Protein AF-A0A2E8YQX1-F1 (afdb_monomer_lite)

Secondary structure (DSSP, 8-state):
-HHHHHHHHHHHHHTTTS-SS--S--GGG--TTS-----HHHHHHHHHHHHHTT-SSHHHIIIIIHHHHHHTTT--HHHHHHHHHHHTS-HHHHHHHHTTSSPPPGGG-SHHHHHHHHHHHHHH--

Structure (mmCIF, N/CA/C/O backbone):
data_AF-A0A2E8YQX1-F1
#
_entry.id   AF-A0A2E8YQX1-F1
#
loop_
_atom_site.group_PDB
_atom_site.id
_atom_site.type_symbol
_atom_site.label_atom_id
_atom_site.label_alt_id
_atom_site.label_comp_id
_atom_site.label_asym_id
_atom_site.label_entity_id
_atom_site.label_seq_id
_atom_site.pdbx_PDB_ins_code
_atom_site.Cartn_x
_atom_site.Cartn_y
_atom_site.Cartn_z
_atom_site.occupancy
_atom_site.B_iso_or_equiv
_atom_site.auth_seq_id
_atom_site.auth_comp_id
_atom_site.auth_asym_id
_atom_site.auth_atom_id
_atom_site.pdbx_PDB_model_num
ATOM 1 N N . MET A 1 1 ? 31.678 8.954 -5.353 1.00 40.44 1 MET A N 1
ATOM 2 C CA . MET A 1 1 ? 31.329 10.383 -5.205 1.00 40.44 1 MET A CA 1
ATOM 3 C C . MET A 1 1 ? 31.423 11.159 -6.518 1.00 40.44 1 MET A C 1
ATOM 5 O O . MET A 1 1 ? 30.386 11.609 -6.977 1.00 40.44 1 MET A O 1
ATOM 9 N N . GLU A 1 2 ? 32.577 11.270 -7.192 1.00 34.00 2 GLU A N 1
ATOM 10 C CA . GLU A 1 2 ? 32.685 12.072 -8.441 1.00 34.00 2 GLU A CA 1
ATOM 11 C C . GLU A 1 2 ? 31.825 11.577 -9.619 1.00 34.00 2 GLU A C 1
ATOM 13 O O . GLU A 1 2 ? 31.335 12.381 -10.411 1.00 34.00 2 GLU A O 1
ATOM 18 N N . LYS A 1 3 ? 31.585 10.263 -9.722 1.00 34.12 3 LYS A N 1
ATOM 19 C CA . LYS A 1 3 ? 30.749 9.695 -10.793 1.00 34.12 3 LYS A CA 1
ATOM 20 C C . LYS A 1 3 ? 29.262 10.045 -10.648 1.00 34.12 3 LYS A C 1
ATOM 22 O O . LYS A 1 3 ? 28.590 10.198 -11.657 1.00 34.12 3 LYS A O 1
ATOM 27 N N . GLU A 1 4 ? 28.763 10.242 -9.429 1.00 36.09 4 GLU A N 1
ATOM 28 C CA . GLU A 1 4 ? 27.348 10.574 -9.188 1.00 36.09 4 GLU A CA 1
ATOM 29 C C . GLU A 1 4 ? 27.031 12.040 -9.504 1.00 36.09 4 GLU A C 1
ATOM 31 O O . GLU A 1 4 ? 25.963 12.362 -10.022 1.00 36.09 4 GLU A O 1
ATOM 36 N N . PHE A 1 5 ? 27.998 12.933 -9.280 1.00 34.09 5 PHE A N 1
ATOM 37 C CA . PHE A 1 5 ? 27.843 14.363 -9.551 1.00 34.09 5 PHE A CA 1
ATOM 38 C C . PHE A 1 5 ? 27.832 14.679 -11.057 1.00 34.09 5 PHE A C 1
ATOM 40 O O . PHE A 1 5 ? 27.046 15.502 -11.521 1.00 34.09 5 PHE A O 1
ATOM 47 N N . GLN A 1 6 ? 28.653 13.970 -11.839 1.00 35.12 6 GLN A N 1
ATOM 48 C CA . GLN A 1 6 ? 28.679 14.057 -13.309 1.00 35.12 6 GLN A CA 1
ATOM 49 C C . GLN A 1 6 ? 27.369 13.566 -13.943 1.00 35.12 6 GLN A C 1
ATOM 51 O O . GLN A 1 6 ? 26.876 14.144 -14.912 1.00 35.12 6 GLN A O 1
ATOM 56 N N . VAL A 1 7 ? 26.780 12.518 -13.363 1.00 42.19 7 VAL A N 1
ATOM 57 C CA . VAL A 1 7 ? 25.487 11.959 -13.768 1.00 42.19 7 VAL A CA 1
ATOM 58 C C . VAL A 1 7 ? 24.380 12.995 -13.534 1.00 42.19 7 VAL A C 1
ATOM 60 O O . VAL A 1 7 ? 23.680 13.353 -14.478 1.00 42.19 7 VAL A O 1
ATOM 63 N N . ALA A 1 8 ? 24.296 13.586 -12.338 1.00 39.31 8 ALA A N 1
ATOM 64 C CA . ALA A 1 8 ? 23.307 14.620 -12.013 1.00 39.31 8 ALA A CA 1
ATOM 65 C C . ALA A 1 8 ? 23.402 15.878 -12.906 1.00 39.31 8 ALA A C 1
ATOM 67 O O . ALA A 1 8 ? 22.379 16.440 -13.309 1.00 39.31 8 ALA A O 1
ATOM 68 N N . PHE A 1 9 ? 24.617 16.308 -13.265 1.00 41.34 9 PHE A N 1
ATOM 69 C CA . PHE A 1 9 ? 24.825 17.527 -14.055 1.00 41.34 9 PHE A CA 1
ATOM 70 C C . PHE A 1 9 ? 24.464 17.358 -15.538 1.00 41.34 9 PHE A C 1
ATOM 72 O O . PHE A 1 9 ? 23.929 18.281 -16.154 1.00 41.34 9 PHE A O 1
ATOM 79 N N . LYS A 1 10 ? 24.693 16.166 -16.108 1.00 45.28 10 LYS A N 1
ATOM 80 C CA . LYS A 1 10 ? 24.375 15.859 -17.512 1.00 45.28 10 LYS A CA 1
ATOM 81 C C . LYS A 1 10 ? 22.866 15.780 -17.770 1.00 45.28 10 LYS A C 1
ATOM 83 O O . LYS A 1 10 ? 22.413 16.094 -18.868 1.00 45.28 10 LYS A O 1
ATOM 88 N N . TYR A 1 11 ? 22.081 15.404 -16.762 1.00 47.78 11 TYR A N 1
ATOM 89 C CA . TYR A 1 11 ? 20.626 15.365 -16.885 1.00 47.78 11 TYR A CA 1
ATOM 90 C C . TYR A 1 11 ? 19.986 16.760 -16.813 1.00 47.78 11 TYR A C 1
ATOM 92 O O . TYR A 1 11 ? 19.013 17.014 -17.519 1.00 47.78 11 TYR A O 1
ATOM 100 N N . SER A 1 12 ? 20.563 17.698 -16.049 1.00 42.19 12 SER A N 1
ATOM 101 C CA . SER A 1 12 ? 20.023 19.062 -15.876 1.00 42.19 12 SER A CA 1
ATOM 102 C C . SER A 1 12 ? 19.884 19.841 -17.196 1.00 42.19 12 SER A C 1
ATOM 104 O O . SER A 1 12 ? 18.925 20.591 -17.383 1.00 42.19 12 SER A O 1
ATOM 106 N N . THR A 1 13 ? 20.790 19.614 -18.150 1.00 41.41 13 THR A N 1
ATOM 107 C CA . THR A 1 13 ? 20.770 20.270 -19.465 1.00 41.41 13 THR A CA 1
ATOM 108 C C . T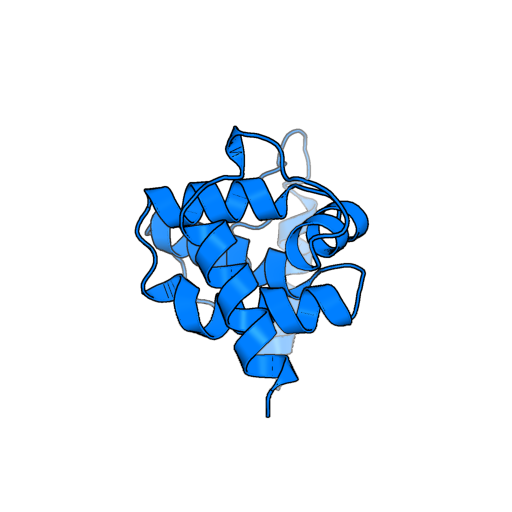HR A 1 13 ? 19.819 19.591 -20.451 1.00 41.41 13 THR A C 1
ATOM 110 O O . THR A 1 13 ? 19.194 20.277 -21.258 1.00 41.41 13 THR A O 1
ATOM 113 N N . PHE A 1 14 ? 19.627 18.273 -20.349 1.00 43.38 14 PHE A N 1
ATOM 114 C CA . PHE A 1 14 ? 18.649 17.529 -21.151 1.00 43.38 14 PHE A CA 1
ATOM 115 C C . PHE A 1 14 ? 17.199 17.834 -20.725 1.00 43.38 14 PHE A C 1
ATOM 117 O O . PHE A 1 14 ? 16.304 17.942 -21.564 1.00 43.38 14 PHE A O 1
ATOM 124 N N . PHE A 1 15 ? 16.972 18.078 -19.430 1.00 44.38 15 PHE A N 1
ATOM 125 C CA . PHE A 1 15 ? 15.647 18.347 -18.861 1.00 44.38 15 PHE A CA 1
ATOM 126 C C . PHE A 1 15 ? 14.991 19.656 -19.317 1.00 44.38 15 PHE A C 1
ATOM 128 O O . PHE A 1 15 ? 13.770 19.781 -19.242 1.00 44.38 15 PHE A O 1
ATOM 135 N N . ARG A 1 16 ? 15.760 20.625 -19.826 1.00 41.22 16 ARG A N 1
ATOM 136 C CA . ARG A 1 16 ? 15.216 21.935 -20.224 1.0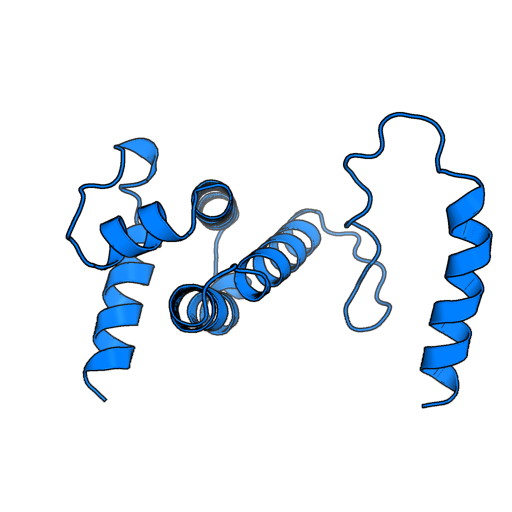0 41.22 16 ARG A CA 1
ATOM 137 C C . ARG A 1 16 ? 14.494 21.921 -21.578 1.00 41.22 16 ARG A C 1
ATOM 139 O O . ARG A 1 16 ? 13.740 22.842 -21.858 1.00 41.22 16 ARG A O 1
ATOM 146 N N . SER A 1 17 ? 14.711 20.884 -22.390 1.00 39.62 17 SER A N 1
ATOM 147 C CA . SER A 1 17 ? 14.191 20.773 -23.763 1.00 39.62 17 SER A CA 1
ATOM 148 C C . SER A 1 17 ? 12.854 20.020 -23.859 1.00 39.62 17 SER A C 1
ATOM 150 O O . SER A 1 17 ? 12.049 20.287 -24.742 1.00 39.62 17 SER A O 1
ATOM 152 N N . VAL A 1 18 ? 12.572 19.104 -22.924 1.00 45.50 18 VAL A N 1
ATOM 153 C CA . VAL A 1 18 ? 11.398 18.199 -22.987 1.00 45.50 18 VAL A CA 1
ATOM 154 C C . VAL A 1 18 ? 10.203 18.717 -22.168 1.00 45.50 18 VAL A C 1
ATOM 156 O O . VAL A 1 18 ? 9.204 18.027 -21.986 1.00 45.50 18 VAL A O 1
ATOM 159 N N . ALA A 1 19 ? 10.292 19.949 -21.665 1.00 41.44 19 ALA A N 1
ATOM 160 C CA . ALA A 1 19 ? 9.289 20.586 -20.815 1.00 41.44 19 ALA A CA 1
ATOM 161 C C . ALA A 1 19 ? 8.103 21.187 -21.597 1.00 41.44 19 ALA A C 1
ATOM 163 O O . ALA A 1 19 ? 7.438 22.093 -21.098 1.00 41.44 19 ALA A O 1
ATOM 164 N N . ASP A 1 20 ? 7.812 20.689 -22.801 1.00 40.25 20 ASP A N 1
ATOM 165 C CA . ASP A 1 20 ? 6.619 21.078 -23.550 1.00 40.25 20 ASP A CA 1
ATOM 166 C C . ASP A 1 20 ? 5.530 20.000 -23.424 1.00 40.25 20 ASP A C 1
ATOM 168 O O . ASP A 1 20 ? 5.513 18.986 -24.114 1.00 40.25 20 ASP A O 1
ATOM 172 N N . LYS A 1 21 ? 4.619 20.283 -22.484 1.00 41.22 21 LYS A N 1
ATOM 173 C CA . LYS A 1 21 ? 3.193 19.915 -22.438 1.00 41.22 21 LYS A CA 1
ATOM 174 C C . LYS A 1 21 ? 2.869 18.410 -22.461 1.00 41.22 21 LYS A C 1
ATOM 176 O O . LYS A 1 21 ? 2.839 17.762 -23.497 1.00 41.22 21 LYS A O 1
ATOM 181 N N . ASN A 1 22 ? 2.450 17.921 -21.288 1.00 40.94 22 ASN A N 1
ATOM 182 C CA . ASN A 1 22 ? 1.836 16.609 -21.004 1.00 40.94 22 ASN A CA 1
ATOM 183 C C . ASN A 1 22 ? 2.756 15.422 -20.682 1.00 40.94 22 ASN A C 1
ATOM 185 O O . ASN A 1 22 ? 2.439 14.280 -21.001 1.00 40.94 22 ASN A O 1
ATOM 189 N N . TYR A 1 23 ? 3.803 15.650 -19.888 1.00 43.59 23 TYR A N 1
ATOM 190 C CA . TYR A 1 23 ? 4.491 14.574 -19.168 1.00 43.59 23 TYR A CA 1
ATOM 191 C C . TYR A 1 23 ? 4.134 14.567 -17.674 1.00 43.59 23 TYR A C 1
ATOM 193 O O . TYR A 1 23 ? 4.928 14.928 -16.812 1.00 43.59 23 TYR A O 1
ATOM 201 N N . ARG A 1 24 ? 2.964 14.003 -17.346 1.00 40.72 24 ARG A N 1
ATOM 202 C CA . ARG A 1 24 ? 2.678 13.395 -16.023 1.00 40.72 24 ARG A CA 1
ATOM 203 C C . ARG A 1 24 ? 3.476 12.088 -15.791 1.00 40.72 24 ARG A C 1
ATOM 205 O O . ARG A 1 24 ? 3.237 11.360 -14.835 1.00 40.72 24 ARG A O 1
ATOM 212 N N . SER A 1 25 ? 4.431 11.815 -16.682 1.00 40.19 25 SER A N 1
ATOM 213 C CA . SER A 1 25 ? 5.195 10.582 -16.872 1.00 40.19 25 SER A CA 1
ATOM 214 C C . SER A 1 25 ? 6.707 10.825 -16.722 1.00 40.19 25 SER A C 1
ATOM 216 O O . SER A 1 25 ? 7.513 10.257 -17.453 1.00 40.19 25 SER A O 1
ATOM 218 N N . PHE A 1 26 ? 7.110 11.717 -15.814 1.00 40.66 26 PHE A N 1
ATOM 219 C CA . PHE A 1 26 ? 8.519 12.101 -15.641 1.00 40.66 26 PHE A CA 1
ATOM 220 C C . PHE A 1 26 ? 9.287 11.232 -14.626 1.00 40.66 26 PHE A C 1
ATOM 222 O O . PHE A 1 26 ? 10.508 11.302 -14.546 1.00 40.66 26 PHE A O 1
ATOM 229 N N . TYR A 1 27 ? 8.593 10.370 -13.876 1.00 44.31 27 TYR A N 1
ATOM 230 C CA . TYR A 1 27 ? 9.204 9.500 -12.860 1.00 44.31 27 TYR A CA 1
ATOM 231 C C . TYR A 1 27 ? 9.741 8.163 -13.404 1.00 44.31 27 TYR A C 1
ATOM 233 O O . TYR A 1 27 ? 10.250 7.362 -12.631 1.00 44.31 27 TYR A O 1
ATOM 241 N N . ILE A 1 28 ? 9.670 7.917 -14.718 1.00 45.22 28 ILE A N 1
ATOM 242 C CA . ILE A 1 28 ? 10.160 6.668 -15.339 1.00 45.22 28 ILE A CA 1
ATOM 243 C C . ILE A 1 28 ? 11.706 6.635 -15.438 1.00 45.22 28 ILE A C 1
ATOM 245 O O . ILE A 1 28 ? 12.285 5.583 -15.677 1.00 45.22 28 ILE A O 1
ATOM 249 N N . LEU A 1 29 ? 12.409 7.752 -15.201 1.00 44.34 29 LEU A N 1
ATOM 250 C CA . LEU A 1 29 ? 13.864 7.860 -15.417 1.00 44.34 29 LEU A CA 1
ATOM 251 C C . LEU A 1 29 ? 14.693 8.139 -14.154 1.00 44.34 29 LEU A C 1
ATOM 253 O O . LEU A 1 29 ? 15.746 8.767 -14.238 1.00 44.34 29 LEU A O 1
ATOM 257 N N . MET A 1 30 ? 14.266 7.665 -12.984 1.00 47.00 30 MET A N 1
ATOM 258 C CA . MET A 1 30 ? 15.160 7.615 -11.817 1.00 47.00 30 MET A CA 1
ATOM 259 C C . MET A 1 30 ? 15.296 6.184 -11.284 1.00 47.00 30 MET A C 1
ATOM 261 O O . MET A 1 30 ? 14.683 5.849 -10.273 1.00 47.00 30 MET A O 1
ATOM 265 N N . PRO A 1 31 ? 16.098 5.326 -11.939 1.00 51.50 31 PRO A N 1
ATOM 266 C CA . PRO A 1 31 ? 16.608 4.123 -11.295 1.00 51.50 31 PRO A CA 1
ATOM 267 C C . PRO A 1 31 ? 17.551 4.534 -10.159 1.00 51.50 31 PRO A C 1
ATOM 269 O O . PRO A 1 31 ? 18.432 5.372 -10.360 1.00 51.50 31 PRO A O 1
ATOM 272 N N . TYR A 1 32 ? 17.395 3.925 -8.982 1.00 51.91 32 TYR A N 1
ATOM 273 C CA . TYR A 1 32 ? 18.271 4.171 -7.829 1.00 51.91 32 TYR A CA 1
ATOM 274 C C . TYR A 1 32 ? 19.756 3.877 -8.129 1.00 51.91 32 TYR A C 1
ATOM 276 O O . TYR A 1 32 ? 20.610 4.411 -7.440 1.00 51.91 32 TYR A O 1
ATOM 284 N N . GLU A 1 33 ? 20.088 3.148 -9.205 1.00 44.66 33 GLU A N 1
ATOM 285 C CA . GLU A 1 33 ? 21.478 2.896 -9.626 1.00 44.66 33 GLU A CA 1
ATOM 286 C C . GLU A 1 33 ? 21.693 2.913 -11.156 1.00 44.66 33 GLU A C 1
ATOM 288 O O . GLU A 1 33 ? 22.463 2.132 -11.705 1.00 44.66 33 GLU A O 1
ATOM 293 N N . GLY A 1 34 ? 21.008 3.788 -11.903 1.00 46.44 34 GLY A N 1
ATOM 294 C CA . GLY A 1 34 ? 21.351 3.995 -13.325 1.00 46.44 34 GLY A CA 1
ATOM 295 C C . GLY A 1 34 ? 21.018 2.836 -14.285 1.00 46.44 34 GLY A C 1
ATOM 296 O O . GLY A 1 34 ? 21.514 2.823 -15.410 1.00 46.44 34 GLY A O 1
ATOM 297 N N . VAL A 1 35 ? 20.177 1.880 -13.880 1.00 48.03 35 VAL A N 1
ATOM 298 C CA . VAL A 1 35 ? 19.738 0.755 -14.724 1.00 48.03 35 VAL A CA 1
ATOM 299 C C . VAL A 1 35 ? 18.538 1.170 -15.582 1.00 48.03 35 VAL A C 1
ATOM 301 O O . VAL A 1 35 ? 17.510 1.589 -15.056 1.00 48.03 35 VAL A O 1
ATOM 304 N N . ALA A 1 36 ? 18.642 1.044 -16.907 1.00 52.25 36 ALA A N 1
ATOM 305 C CA . ALA A 1 36 ? 17.498 1.217 -17.800 1.00 52.25 36 ALA A CA 1
ATOM 306 C C . ALA A 1 36 ? 16.498 0.073 -17.572 1.00 52.25 36 ALA A C 1
ATOM 308 O O . ALA A 1 36 ? 16.763 -1.072 -17.934 1.00 52.25 36 ALA A O 1
ATOM 309 N N . MET A 1 37 ? 15.363 0.375 -16.944 1.00 56.41 37 MET A N 1
ATOM 310 C CA . MET A 1 37 ? 14.302 -0.602 -16.712 1.00 56.41 37 MET A CA 1
ATOM 311 C C . MET A 1 37 ? 13.456 -0.731 -17.977 1.00 56.41 37 MET A C 1
ATOM 313 O O . MET A 1 37 ? 12.901 0.254 -18.459 1.00 56.41 37 MET A O 1
ATOM 317 N N . THR A 1 38 ? 13.384 -1.940 -18.529 1.00 59.91 38 THR A N 1
ATOM 318 C CA . THR A 1 38 ? 12.605 -2.248 -19.739 1.00 59.91 38 THR A CA 1
ATOM 319 C C . THR A 1 38 ? 11.314 -3.006 -19.438 1.00 59.91 38 THR A C 1
ATOM 321 O O . THR A 1 38 ? 10.423 -3.028 -20.282 1.00 59.91 38 THR A O 1
ATOM 324 N N . ASP A 1 39 ? 11.197 -3.594 -18.244 1.00 74.88 39 ASP A N 1
ATOM 325 C CA . ASP A 1 39 ? 10.015 -4.336 -17.809 1.00 74.88 39 ASP A CA 1
ATOM 326 C C . ASP A 1 39 ? 8.970 -3.408 -17.152 1.00 74.88 39 ASP A C 1
ATOM 328 O O . ASP A 1 39 ? 9.280 -2.751 -16.149 1.00 74.88 39 ASP A O 1
ATOM 332 N N . PRO A 1 40 ? 7.729 -3.345 -17.675 1.00 73.38 40 PRO A N 1
ATOM 333 C CA . PRO A 1 40 ? 6.660 -2.535 -17.098 1.00 73.38 40 PRO A CA 1
ATOM 334 C C . PRO A 1 40 ? 6.337 -2.857 -15.634 1.00 73.38 40 PRO A C 1
ATOM 336 O O . PRO A 1 40 ? 5.986 -1.942 -14.884 1.00 73.38 40 PRO A O 1
ATOM 339 N N . GLU A 1 41 ? 6.446 -4.119 -15.206 1.00 75.88 41 GLU A N 1
ATOM 340 C CA . GLU A 1 41 ? 6.152 -4.490 -13.816 1.00 75.88 41 GLU A CA 1
ATOM 341 C C . GLU A 1 41 ? 7.226 -3.988 -12.859 1.00 75.88 41 GLU A C 1
ATOM 343 O O . GLU A 1 41 ? 6.910 -3.417 -11.816 1.00 75.88 41 GLU A O 1
ATOM 348 N N . GLU A 1 42 ? 8.496 -4.144 -13.223 1.00 74.19 42 GLU A N 1
ATOM 349 C CA . GLU A 1 42 ? 9.604 -3.641 -12.418 1.00 74.19 42 GLU A CA 1
ATOM 350 C C . GLU A 1 42 ? 9.545 -2.108 -12.296 1.00 74.19 42 GLU A C 1
ATOM 352 O O . GLU A 1 42 ? 9.705 -1.567 -11.199 1.00 74.19 42 GLU A O 1
ATOM 357 N N . ILE A 1 43 ? 9.187 -1.396 -13.376 1.00 78.12 43 ILE A N 1
ATOM 358 C CA . ILE A 1 43 ? 8.929 0.059 -13.343 1.00 78.12 43 ILE A CA 1
ATOM 359 C C . ILE A 1 43 ? 7.825 0.397 -12.334 1.00 78.12 43 ILE A C 1
ATOM 361 O O . ILE A 1 43 ? 7.959 1.349 -11.556 1.00 78.12 43 ILE A O 1
ATOM 365 N N . LEU A 1 44 ? 6.737 -0.379 -12.319 1.00 81.00 44 LEU A N 1
ATOM 366 C CA . LEU A 1 44 ? 5.646 -0.190 -11.369 1.00 81.00 44 LEU A CA 1
ATOM 367 C C . LEU A 1 44 ? 6.110 -0.434 -9.926 1.00 81.00 44 LEU A C 1
ATOM 369 O O . LEU A 1 44 ? 5.831 0.400 -9.066 1.00 81.00 44 LEU A O 1
ATOM 373 N N . ARG A 1 45 ? 6.864 -1.509 -9.659 1.00 84.75 45 ARG A N 1
ATOM 374 C CA . ARG A 1 45 ? 7.412 -1.811 -8.323 1.00 84.75 45 ARG A CA 1
ATOM 375 C C . ARG A 1 45 ? 8.270 -0.664 -7.795 1.00 84.75 45 ARG A C 1
ATOM 377 O O . ARG A 1 45 ? 8.037 -0.194 -6.683 1.00 84.75 45 ARG A O 1
ATOM 384 N N . GLN A 1 46 ? 9.196 -0.140 -8.598 1.00 79.50 46 GLN A N 1
ATOM 385 C CA . GLN A 1 46 ? 10.038 0.989 -8.178 1.00 79.50 46 GLN A CA 1
ATOM 386 C C . GLN A 1 46 ? 9.228 2.264 -7.941 1.00 79.50 46 GLN A C 1
ATOM 388 O O . GLN A 1 46 ? 9.438 2.976 -6.955 1.00 79.50 46 GLN A O 1
ATOM 393 N N . ARG A 1 47 ? 8.250 2.540 -8.810 1.00 82.25 47 ARG A N 1
ATOM 394 C CA . ARG A 1 47 ? 7.350 3.684 -8.645 1.00 82.25 47 ARG A CA 1
ATOM 395 C C . ARG A 1 47 ? 6.557 3.595 -7.337 1.00 82.25 47 ARG A C 1
ATOM 397 O O . ARG A 1 47 ? 6.374 4.615 -6.672 1.00 82.25 47 ARG A O 1
ATOM 404 N N . LEU A 1 48 ? 6.066 2.411 -6.988 1.00 84.50 48 LEU A N 1
ATOM 405 C CA . LEU A 1 48 ? 5.312 2.170 -5.759 1.00 84.50 48 LEU A CA 1
ATOM 406 C C . LEU A 1 48 ? 6.217 2.253 -4.526 1.00 84.50 48 LEU A C 1
ATOM 408 O O . LEU A 1 48 ? 5.877 2.968 -3.591 1.00 84.50 48 LEU A O 1
ATOM 412 N N . MET A 1 49 ? 7.411 1.654 -4.570 1.00 83.56 49 MET A N 1
ATOM 413 C CA . MET A 1 49 ? 8.426 1.773 -3.513 1.00 83.56 49 MET A CA 1
ATOM 414 C C . MET A 1 49 ? 8.733 3.237 -3.183 1.00 83.56 49 MET A C 1
ATOM 416 O O . MET A 1 49 ? 8.787 3.639 -2.020 1.00 83.56 49 MET A O 1
ATOM 420 N N . TYR A 1 50 ? 8.925 4.056 -4.215 1.00 78.56 50 TYR A N 1
ATOM 421 C CA . TYR A 1 50 ? 9.207 5.474 -4.045 1.00 78.56 50 TYR A CA 1
ATOM 422 C C . TYR A 1 50 ? 8.039 6.240 -3.418 1.00 78.56 50 TYR A C 1
ATOM 424 O O . TYR A 1 50 ? 8.258 7.088 -2.555 1.00 78.56 50 TYR A O 1
ATOM 432 N N . GLN A 1 51 ? 6.805 5.939 -3.830 1.00 82.25 51 GLN A N 1
ATOM 433 C CA . GLN A 1 51 ? 5.609 6.539 -3.237 1.00 82.25 51 GLN A CA 1
ATOM 434 C C . GLN A 1 51 ? 5.451 6.143 -1.767 1.00 82.25 51 GLN A C 1
ATOM 436 O O . GLN A 1 51 ? 5.164 7.003 -0.939 1.00 82.25 51 GLN A O 1
ATOM 441 N N . SER A 1 52 ? 5.713 4.879 -1.422 1.00 84.31 52 SER A N 1
ATOM 442 C CA . SER A 1 52 ? 5.673 4.402 -0.037 1.00 84.31 52 SER A CA 1
ATOM 443 C C . SER A 1 52 ? 6.653 5.153 0.867 1.00 84.31 52 SER A C 1
ATOM 445 O O . SER A 1 52 ? 6.284 5.490 1.984 1.00 84.31 52 SER A O 1
ATOM 447 N N . LYS A 1 53 ? 7.850 5.479 0.356 1.00 74.94 53 LYS A N 1
ATOM 448 C CA . LYS A 1 53 ? 8.912 6.205 1.083 1.00 74.94 53 LYS A CA 1
ATOM 449 C C . LYS A 1 53 ? 8.724 7.725 1.173 1.00 74.94 53 LYS A C 1
ATOM 451 O O . LYS A 1 53 ? 9.543 8.423 1.765 1.00 74.94 53 LYS A O 1
ATOM 456 N N . ARG A 1 54 ? 7.718 8.284 0.493 1.00 75.50 54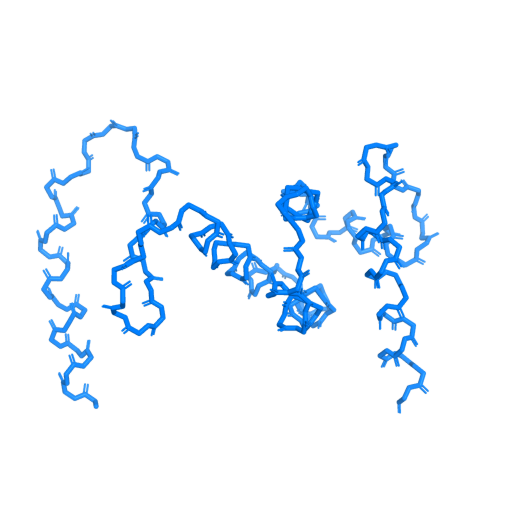 ARG A N 1
ATOM 457 C CA . ARG A 1 54 ? 7.466 9.738 0.425 1.00 75.50 54 ARG A CA 1
ATOM 458 C C . ARG A 1 54 ? 6.146 10.147 1.063 1.00 75.50 54 ARG A C 1
ATOM 460 O O . ARG A 1 54 ? 5.596 11.198 0.736 1.00 75.50 54 ARG A O 1
ATOM 467 N N . ARG A 1 55 ? 5.653 9.322 1.981 1.00 74.50 55 ARG A N 1
ATOM 468 C CA . ARG A 1 55 ? 4.481 9.632 2.794 1.00 74.50 55 ARG A CA 1
ATOM 469 C C . ARG A 1 55 ? 4.779 10.846 3.686 1.00 74.50 55 ARG A C 1
ATOM 471 O O . ARG A 1 55 ? 5.889 11.022 4.182 1.00 74.50 55 ARG A O 1
ATOM 478 N N . GLY A 1 56 ? 3.790 11.716 3.854 1.00 71.00 56 GLY A N 1
ATOM 479 C CA . GLY A 1 56 ? 3.874 12.972 4.600 1.00 71.00 56 GLY A CA 1
ATOM 480 C C . GLY A 1 56 ? 3.903 12.804 6.121 1.00 71.00 56 GLY A C 1
ATOM 481 O O . GLY A 1 56 ? 4.191 13.768 6.828 1.00 71.00 56 GLY A O 1
ATOM 482 N N . THR A 1 57 ? 3.645 11.601 6.642 1.00 79.44 57 THR A N 1
ATOM 483 C CA . THR A 1 57 ? 3.765 11.296 8.076 1.00 79.44 57 THR A CA 1
ATOM 484 C C . THR A 1 57 ? 4.799 10.204 8.335 1.00 79.44 57 THR A C 1
ATOM 486 O O . THR A 1 57 ? 4.859 9.203 7.624 1.00 79.44 57 THR A O 1
ATOM 489 N N . LYS A 1 58 ? 5.596 10.378 9.399 1.00 80.81 58 LYS A N 1
ATOM 490 C CA . LYS A 1 58 ? 6.643 9.421 9.796 1.00 80.81 58 LYS A CA 1
ATOM 491 C C . LYS A 1 58 ? 6.077 8.035 10.127 1.00 80.81 58 LYS A C 1
ATOM 493 O O . LYS A 1 58 ? 6.725 7.031 9.868 1.00 80.81 58 LYS A O 1
ATOM 498 N N . GLU A 1 59 ? 4.877 7.983 10.701 1.00 83.00 59 GLU A N 1
ATOM 499 C CA . GLU A 1 59 ? 4.212 6.723 11.046 1.00 83.00 59 GLU A CA 1
ATOM 500 C C . GLU A 1 59 ? 3.772 5.951 9.793 1.00 83.00 59 GLU A C 1
ATOM 502 O O . GLU A 1 59 ? 4.041 4.755 9.685 1.00 83.00 59 GLU A O 1
ATOM 507 N N . ALA A 1 60 ? 3.168 6.638 8.814 1.00 82.44 60 ALA A N 1
ATOM 508 C CA . ALA A 1 60 ? 2.789 6.012 7.551 1.00 82.44 60 ALA A CA 1
ATOM 509 C C . ALA A 1 60 ? 4.019 5.548 6.763 1.00 82.44 60 ALA A C 1
ATOM 511 O O . ALA A 1 60 ? 4.007 4.441 6.234 1.00 82.44 60 ALA A O 1
ATOM 512 N N . ASP A 1 61 ? 5.084 6.353 6.719 1.00 82.06 61 ASP A N 1
ATOM 513 C CA . ASP A 1 61 ? 6.351 5.964 6.091 1.00 82.06 61 ASP A CA 1
ATOM 514 C C . ASP A 1 61 ? 6.954 4.718 6.758 1.00 82.06 61 ASP A C 1
ATOM 516 O O . ASP A 1 61 ? 7.320 3.760 6.082 1.00 82.06 61 ASP A O 1
ATOM 520 N N . MET A 1 62 ? 6.965 4.664 8.092 1.00 84.38 62 MET A N 1
ATOM 521 C CA . MET A 1 62 ? 7.499 3.516 8.823 1.00 84.38 62 MET A CA 1
ATOM 522 C C . MET A 1 62 ? 6.714 2.228 8.545 1.00 84.38 62 MET A C 1
ATOM 524 O O . MET A 1 62 ? 7.320 1.192 8.294 1.00 84.38 62 MET A O 1
ATOM 528 N N . ILE A 1 63 ? 5.380 2.268 8.563 1.00 87.75 63 ILE A N 1
ATOM 529 C CA . ILE A 1 63 ? 4.561 1.064 8.354 1.00 87.75 63 ILE A CA 1
ATOM 530 C C . ILE A 1 63 ? 4.529 0.677 6.872 1.00 87.75 63 ILE A C 1
ATOM 532 O O . ILE A 1 63 ? 4.818 -0.465 6.518 1.00 87.75 63 ILE A O 1
ATOM 536 N N . ILE A 1 64 ? 4.174 1.618 5.994 1.00 88.69 64 ILE A N 1
ATOM 537 C CA . ILE A 1 64 ? 3.955 1.357 4.566 1.00 88.69 64 ILE A CA 1
ATOM 538 C C . ILE A 1 64 ? 5.278 1.206 3.822 1.00 88.69 64 ILE A C 1
ATOM 540 O O . ILE A 1 64 ? 5.396 0.337 2.960 1.00 88.69 64 ILE A O 1
ATOM 544 N N . GLY A 1 65 ? 6.276 2.027 4.148 1.00 86.12 65 GLY A N 1
ATOM 545 C CA . GLY A 1 65 ? 7.610 1.945 3.564 1.00 86.12 65 GLY A CA 1
ATOM 546 C C . GLY A 1 65 ? 8.287 0.622 3.899 1.00 86.12 65 GLY A C 1
ATOM 547 O O . GLY A 1 65 ? 8.771 -0.054 2.993 1.00 86.12 65 GLY A O 1
ATOM 548 N N . GLN A 1 66 ? 8.252 0.198 5.165 1.00 85.94 66 GLN A N 1
ATOM 549 C CA . GLN A 1 66 ? 8.822 -1.089 5.563 1.00 85.94 66 GLN A CA 1
ATOM 550 C C . GLN A 1 66 ? 8.048 -2.268 4.953 1.00 85.94 66 GLN A C 1
ATOM 552 O O . GLN A 1 66 ? 8.660 -3.181 4.397 1.00 85.94 66 GLN A O 1
ATOM 557 N N . PHE A 1 67 ? 6.710 -2.214 4.951 1.00 90.38 67 PHE A N 1
ATOM 558 C CA . PHE A 1 67 ? 5.890 -3.221 4.276 1.00 90.38 67 PHE A CA 1
ATOM 559 C C . PHE A 1 67 ? 6.256 -3.355 2.790 1.00 90.38 67 PHE A C 1
ATOM 561 O O . PHE A 1 67 ? 6.402 -4.474 2.292 1.00 90.38 67 PHE A O 1
ATOM 568 N N . ALA A 1 68 ? 6.439 -2.231 2.088 1.00 89.19 68 ALA A N 1
ATOM 569 C CA . ALA A 1 68 ? 6.849 -2.223 0.689 1.00 89.19 68 ALA A CA 1
ATOM 570 C C . ALA A 1 68 ? 8.232 -2.862 0.504 1.00 89.19 68 ALA A C 1
ATOM 572 O O . ALA A 1 68 ? 8.383 -3.721 -0.358 1.00 89.19 68 ALA A O 1
ATOM 573 N N . ILE A 1 69 ? 9.222 -2.509 1.329 1.00 86.00 69 ILE A N 1
ATOM 574 C CA . ILE A 1 69 ? 10.576 -3.088 1.257 1.00 86.00 69 ILE A CA 1
ATOM 575 C C . ILE A 1 69 ? 10.534 -4.618 1.342 1.00 86.00 69 ILE A C 1
ATOM 577 O O . ILE A 1 69 ? 11.208 -5.293 0.567 1.00 86.00 69 ILE A O 1
ATOM 581 N N . GLU A 1 70 ? 9.714 -5.164 2.237 1.00 87.62 70 GLU A N 1
ATOM 582 C CA . GLU A 1 70 ? 9.656 -6.607 2.481 1.00 87.62 70 GLU A CA 1
ATOM 583 C C . GLU A 1 70 ? 8.788 -7.373 1.473 1.00 87.62 70 GLU A C 1
ATOM 585 O O . GLU A 1 70 ? 9.050 -8.542 1.193 1.00 87.62 70 GLU A O 1
ATOM 590 N N . ASN A 1 71 ? 7.749 -6.741 0.916 1.00 89.38 71 ASN A N 1
ATOM 591 C CA . ASN A 1 71 ? 6.714 -7.455 0.163 1.00 89.38 71 ASN A CA 1
ATOM 592 C C . ASN A 1 71 ? 6.660 -7.102 -1.331 1.00 89.38 71 ASN A C 1
ATOM 594 O O . ASN A 1 71 ? 6.125 -7.890 -2.105 1.00 89.38 71 ASN A O 1
ATOM 598 N N . ILE A 1 72 ? 7.201 -5.967 -1.787 1.00 86.25 72 ILE A N 1
ATOM 599 C CA . ILE A 1 72 ? 6.953 -5.485 -3.161 1.00 86.25 72 ILE A CA 1
ATOM 600 C C . ILE A 1 72 ? 7.498 -6.410 -4.257 1.00 86.25 72 ILE A C 1
ATOM 602 O O . ILE A 1 72 ? 6.937 -6.479 -5.349 1.00 86.25 72 ILE A O 1
ATOM 606 N N . HIS A 1 73 ? 8.574 -7.143 -3.964 1.00 85.69 73 HIS A N 1
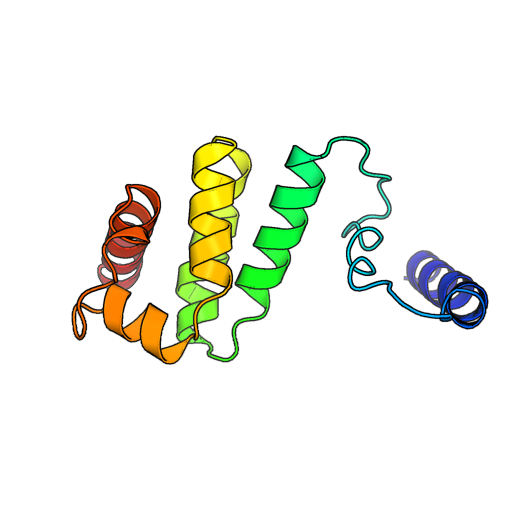ATOM 607 C CA . HIS A 1 73 ? 9.194 -8.079 -4.901 1.00 85.69 73 HIS A CA 1
ATOM 608 C C . HIS A 1 73 ? 8.422 -9.398 -5.027 1.00 85.69 73 HIS A C 1
ATOM 610 O O . HIS A 1 73 ? 8.555 -10.079 -6.038 1.00 85.69 73 HIS A O 1
ATOM 616 N N . SER A 1 74 ? 7.608 -9.754 -4.027 1.00 87.88 74 SER A N 1
ATOM 617 C CA . SER A 1 74 ? 6.785 -10.971 -4.031 1.00 87.88 74 SER A CA 1
ATOM 618 C C . SER A 1 74 ? 5.332 -10.719 -4.439 1.00 87.88 74 SER A C 1
ATOM 620 O O . SER A 1 74 ? 4.575 -11.674 -4.597 1.00 87.88 74 SER A O 1
ATOM 622 N N . MET A 1 75 ? 4.938 -9.456 -4.631 1.00 89.06 75 MET A N 1
ATOM 623 C CA . MET A 1 75 ? 3.592 -9.096 -5.073 1.00 89.06 75 MET A CA 1
ATOM 624 C C . MET A 1 75 ? 3.352 -9.463 -6.539 1.00 89.06 75 MET A C 1
ATOM 626 O O . MET A 1 75 ? 4.146 -9.157 -7.436 1.00 89.06 75 MET A O 1
ATOM 630 N N . THR A 1 76 ? 2.189 -10.059 -6.775 1.00 90.75 76 THR A N 1
ATOM 631 C CA . THR A 1 76 ? 1.620 -10.275 -8.105 1.00 90.75 76 THR A CA 1
ATOM 632 C C . THR A 1 76 ? 1.212 -8.946 -8.760 1.00 90.75 76 THR A C 1
ATOM 634 O O . THR A 1 76 ? 1.005 -7.944 -8.070 1.00 90.75 76 THR A O 1
ATOM 637 N N . PRO A 1 77 ? 1.025 -8.902 -10.092 1.00 86.75 77 PRO A N 1
ATOM 638 C CA . PRO A 1 77 ? 0.603 -7.680 -10.782 1.00 86.75 77 PRO A CA 1
ATOM 639 C C . PRO A 1 77 ? -0.718 -7.097 -10.261 1.00 86.75 77 PRO A C 1
ATOM 641 O O . PRO A 1 77 ? -0.893 -5.880 -10.222 1.00 86.75 77 PRO A O 1
ATOM 644 N N . GLU A 1 78 ? -1.646 -7.955 -9.834 1.00 88.69 78 GLU A N 1
ATOM 645 C CA . GLU A 1 78 ? -2.913 -7.527 -9.241 1.00 88.69 78 GLU A CA 1
ATOM 646 C C . GLU A 1 78 ? -2.711 -6.899 -7.859 1.00 88.69 78 GLU A C 1
ATOM 648 O O . GLU A 1 78 ? -3.246 -5.828 -7.576 1.00 88.69 78 GLU A O 1
ATOM 653 N N . GLU A 1 79 ? -1.863 -7.503 -7.030 1.00 89.88 79 GLU A N 1
ATOM 654 C CA . GLU A 1 79 ? -1.490 -6.949 -5.729 1.00 89.88 79 GLU A CA 1
ATOM 655 C C . GLU A 1 79 ? -0.758 -5.608 -5.859 1.00 89.88 79 GLU A C 1
ATOM 657 O O . GLU A 1 79 ? -1.022 -4.695 -5.080 1.00 89.88 79 GLU A O 1
ATOM 662 N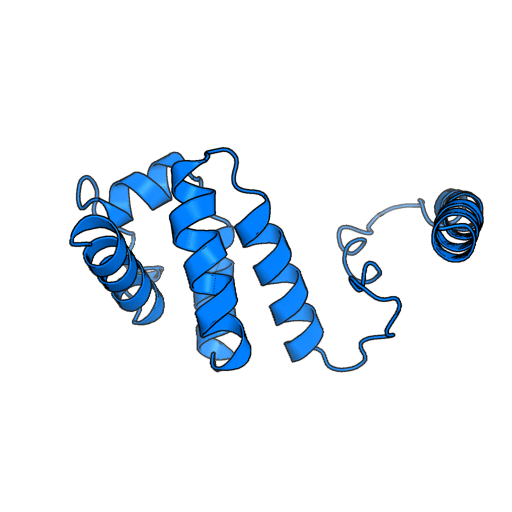 N . LEU A 1 80 ? 0.103 -5.441 -6.869 1.00 87.94 80 LEU A N 1
ATOM 663 C CA . LEU A 1 80 ? 0.759 -4.159 -7.149 1.00 87.94 80 LEU A CA 1
ATOM 664 C C . LEU A 1 80 ? -0.254 -3.069 -7.520 1.00 87.94 80 LEU A C 1
ATOM 666 O O . LEU A 1 80 ? -0.112 -1.929 -7.079 1.00 87.94 80 LEU A O 1
ATOM 670 N N . ARG A 1 81 ? -1.297 -3.400 -8.294 1.00 88.62 81 ARG A N 1
ATOM 671 C CA . ARG A 1 81 ? -2.385 -2.456 -8.604 1.00 88.62 81 ARG A CA 1
ATOM 672 C C . ARG A 1 81 ? -3.177 -2.072 -7.359 1.00 88.62 81 ARG A C 1
ATOM 674 O O . ARG A 1 81 ? -3.426 -0.889 -7.141 1.00 88.62 81 ARG A O 1
ATOM 681 N N . GLN A 1 82 ? -3.533 -3.054 -6.535 1.00 90.06 82 GLN A N 1
ATOM 682 C CA . GLN A 1 82 ? -4.245 -2.834 -5.273 1.00 90.06 82 GLN A CA 1
ATOM 683 C C . GLN A 1 82 ? -3.427 -1.972 -4.309 1.00 90.06 82 GLN A C 1
ATOM 685 O O . GLN A 1 82 ? -3.944 -1.012 -3.739 1.00 90.06 82 GLN A O 1
ATOM 690 N N . PHE A 1 83 ? -2.133 -2.269 -4.181 1.00 91.00 83 PHE A N 1
ATOM 691 C CA . PHE A 1 83 ? -1.210 -1.469 -3.390 1.00 91.00 83 PHE A CA 1
ATOM 692 C C . PHE A 1 83 ? -1.093 -0.050 -3.947 1.00 91.00 83 PHE A C 1
ATOM 694 O O . PHE A 1 83 ? -1.188 0.908 -3.192 1.00 91.00 83 PHE A O 1
ATOM 701 N N . GLY A 1 84 ? -0.972 0.104 -5.267 1.00 88.25 84 GLY A N 1
ATOM 702 C CA . GLY A 1 84 ? -0.950 1.410 -5.922 1.00 88.25 84 GLY A CA 1
ATOM 703 C C . GLY A 1 84 ? -2.191 2.250 -5.660 1.00 88.25 84 GLY A C 1
ATOM 704 O O . GLY A 1 84 ? -2.053 3.413 -5.300 1.00 88.25 84 GLY A O 1
ATOM 705 N N . SER A 1 85 ? -3.383 1.661 -5.742 1.00 88.06 85 SER A N 1
ATOM 706 C CA . SER A 1 85 ? -4.627 2.365 -5.412 1.00 88.06 85 SER A CA 1
ATOM 707 C C . SER A 1 85 ? -4.656 2.817 -3.948 1.00 88.06 85 SER A C 1
ATOM 709 O O . SER A 1 85 ? -5.087 3.927 -3.656 1.00 88.06 85 SER A O 1
ATOM 711 N N . LEU A 1 86 ? -4.132 2.005 -3.026 1.00 89.00 86 LEU A N 1
ATOM 712 C CA . LEU A 1 86 ? -3.966 2.388 -1.621 1.00 89.00 86 LEU A CA 1
ATOM 713 C C . LEU A 1 86 ? -2.936 3.525 -1.446 1.00 89.00 86 LEU A C 1
ATOM 715 O O . LEU A 1 86 ? -3.026 4.327 -0.512 1.00 89.00 86 LEU A O 1
ATOM 719 N N . LEU A 1 87 ? -1.939 3.598 -2.337 1.00 85.94 87 LEU A N 1
ATOM 720 C CA . LEU A 1 87 ? -0.941 4.666 -2.348 1.00 85.94 87 LEU A CA 1
ATOM 721 C C . LEU A 1 87 ? -1.468 6.027 -2.810 1.00 85.94 87 LEU A C 1
ATOM 723 O O . LEU A 1 87 ? -0.903 7.046 -2.419 1.00 85.94 87 LEU A O 1
ATOM 727 N N . GLU A 1 88 ? -2.564 6.049 -3.563 1.00 86.44 88 GLU A N 1
ATOM 728 C CA . GLU A 1 88 ? -3.212 7.282 -4.026 1.00 86.44 88 GLU A CA 1
ATOM 729 C C . GLU A 1 88 ? -4.063 7.964 -2.941 1.00 86.44 88 GLU A C 1
ATOM 731 O O . GLU A 1 88 ? -4.374 9.150 -3.056 1.00 86.44 88 GLU A O 1
ATOM 736 N N . GLU A 1 89 ? -4.407 7.241 -1.874 1.00 87.88 89 GLU A N 1
ATOM 737 C CA . GLU A 1 89 ? -5.209 7.752 -0.761 1.00 87.88 89 GLU A CA 1
ATOM 738 C C . GLU A 1 89 ? -4.393 8.614 0.211 1.00 87.88 89 GLU A C 1
ATOM 740 O O . GLU A 1 89 ? -3.175 8.454 0.367 1.00 87.88 89 GLU A O 1
ATOM 745 N N . SER A 1 90 ? -5.091 9.511 0.914 1.00 85.19 90 SER A N 1
ATOM 746 C CA . SER A 1 90 ? -4.481 10.423 1.885 1.00 85.19 90 SER A CA 1
ATOM 747 C C . SER A 1 90 ? -3.889 9.669 3.084 1.00 85.19 90 SER A C 1
ATOM 749 O O . SER A 1 90 ? -4.486 8.721 3.600 1.00 85.19 90 SER A O 1
ATOM 751 N N . ASP A 1 91 ? -2.724 10.106 3.574 1.00 84.88 91 ASP A N 1
ATOM 752 C CA . ASP A 1 91 ? -2.076 9.470 4.730 1.00 84.88 91 ASP A CA 1
ATOM 753 C C . ASP A 1 91 ? -2.969 9.431 5.983 1.00 84.88 91 ASP A C 1
ATOM 755 O O . ASP A 1 91 ? -3.019 8.381 6.627 1.00 84.88 91 ASP A O 1
ATOM 759 N N . PRO A 1 92 ? -3.703 10.507 6.350 1.00 85.81 92 PRO A N 1
ATOM 760 C CA . PRO A 1 92 ? -4.583 10.467 7.516 1.00 85.81 92 PRO A CA 1
ATOM 761 C C . PRO A 1 92 ? -5.700 9.428 7.394 1.00 85.81 92 PRO A C 1
ATOM 763 O O . PRO A 1 92 ? -6.030 8.762 8.380 1.00 85.81 92 PRO A O 1
ATOM 766 N N . ASP A 1 93 ? -6.287 9.268 6.205 1.00 88.81 93 ASP A N 1
ATOM 767 C CA . ASP A 1 93 ? -7.350 8.285 5.993 1.00 88.81 93 ASP A CA 1
ATOM 768 C C . ASP A 1 93 ? -6.792 6.867 6.002 1.00 88.81 93 ASP A C 1
ATOM 770 O O . ASP A 1 93 ? -7.321 6.009 6.713 1.00 88.81 93 ASP A O 1
ATOM 774 N N . LEU A 1 94 ? -5.662 6.650 5.328 1.00 88.56 94 LEU A N 1
ATOM 775 C CA . LEU A 1 94 ? -4.967 5.371 5.336 1.00 88.56 94 LEU A CA 1
ATOM 776 C C . LEU A 1 94 ? -4.637 4.917 6.761 1.00 88.56 94 LEU A C 1
ATOM 778 O O . LEU A 1 94 ? -4.954 3.795 7.158 1.00 88.56 94 LEU A O 1
ATOM 782 N N . MET A 1 95 ? -4.049 5.809 7.557 1.00 88.38 95 MET A N 1
ATOM 783 C CA . MET A 1 95 ? -3.695 5.525 8.945 1.00 88.38 95 MET A CA 1
ATOM 784 C C . MET A 1 95 ? -4.925 5.301 9.826 1.00 88.38 95 MET A C 1
ATOM 786 O O . MET A 1 95 ? -4.892 4.451 10.722 1.00 88.38 95 MET A O 1
ATOM 790 N N . SER A 1 96 ? -6.030 6.000 9.553 1.00 89.94 96 SER A N 1
ATOM 791 C CA . SER A 1 96 ? -7.308 5.774 10.237 1.00 89.94 96 SER A CA 1
ATOM 792 C C . SER A 1 96 ? -7.875 4.384 9.941 1.00 89.94 96 SER A C 1
ATOM 794 O O . SER A 1 96 ? -8.401 3.741 10.850 1.00 89.94 96 SER A O 1
ATOM 796 N N . TRP A 1 97 ? -7.752 3.899 8.702 1.00 91.38 97 TRP A N 1
ATOM 797 C CA . TRP A 1 97 ? -8.192 2.555 8.323 1.00 91.38 97 TRP A CA 1
ATOM 798 C C . TRP A 1 97 ? -7.314 1.468 8.935 1.00 91.38 97 TRP A C 1
ATOM 800 O O . TRP A 1 97 ? -7.832 0.527 9.531 1.00 91.38 97 TRP A O 1
ATOM 810 N N . ILE A 1 98 ? -5.990 1.616 8.851 1.00 87.88 98 ILE A N 1
ATOM 811 C CA . ILE A 1 98 ? -5.034 0.644 9.407 1.00 87.88 98 ILE A CA 1
ATOM 812 C C . ILE A 1 98 ? -5.162 0.563 10.935 1.00 87.88 98 ILE A C 1
ATOM 814 O O . ILE A 1 98 ? -4.985 -0.496 11.533 1.00 87.88 98 ILE A O 1
ATOM 818 N N . SER A 1 99 ? -5.489 1.678 11.590 1.00 86.88 99 SER A N 1
ATOM 819 C CA . SER A 1 99 ? -5.729 1.719 13.036 1.00 86.88 99 SER A CA 1
ATOM 820 C C . SER A 1 99 ? -7.117 1.228 13.448 1.00 86.88 99 SER A C 1
ATOM 822 O O . SER A 1 99 ? -7.395 1.169 14.641 1.00 86.88 99 SER A O 1
ATOM 824 N N . GLY A 1 100 ? -7.990 0.892 12.494 1.00 86.25 100 GLY A N 1
ATOM 825 C CA . GLY A 1 100 ? -9.363 0.465 12.766 1.00 86.25 100 GLY A CA 1
ATOM 826 C C . GLY A 1 100 ? -10.283 1.581 13.272 1.00 86.25 100 GLY A C 1
ATOM 827 O O . GLY A 1 100 ? -11.388 1.298 13.722 1.00 86.25 100 GLY A O 1
ATOM 828 N N . ILE A 1 101 ? -9.852 2.846 13.196 1.00 87.94 101 ILE A N 1
ATOM 829 C CA . ILE A 1 101 ? -10.646 4.019 13.601 1.00 87.94 101 ILE A CA 1
ATOM 830 C C . ILE A 1 101 ? -11.767 4.272 12.585 1.00 87.94 101 ILE A C 1
ATOM 832 O O . ILE A 1 101 ? -12.880 4.643 12.952 1.00 87.94 101 ILE A O 1
ATOM 836 N N . LYS A 1 102 ? -11.473 4.068 11.297 1.00 89.88 102 LYS A N 1
ATOM 837 C CA . LYS A 1 102 ? -12.428 4.177 10.189 1.00 89.88 102 LYS A CA 1
ATOM 838 C C . LYS A 1 102 ? -12.478 2.866 9.414 1.00 89.88 102 LYS A C 1
ATOM 840 O O . LYS A 1 102 ? -11.483 2.155 9.317 1.00 89.88 102 LYS A O 1
ATOM 845 N N . THR A 1 103 ? -13.611 2.586 8.781 1.00 87.50 103 THR A N 1
ATOM 846 C CA . THR A 1 103 ? -13.717 1.482 7.823 1.00 87.50 103 THR A CA 1
ATOM 847 C C . THR A 1 103 ? -13.179 1.910 6.457 1.00 87.50 103 THR A C 1
ATOM 849 O O . THR A 1 103 ? -13.596 2.967 5.970 1.00 87.50 103 THR A O 1
ATOM 852 N N . PRO A 1 104 ? -12.305 1.116 5.814 1.00 89.44 104 PRO A N 1
ATOM 853 C CA . PRO A 1 104 ? -11.895 1.389 4.447 1.00 89.44 104 PRO A CA 1
ATOM 854 C C . PRO A 1 104 ? -13.082 1.206 3.486 1.00 89.44 104 PRO A C 1
ATOM 856 O O . PRO A 1 104 ? -13.964 0.372 3.746 1.00 89.44 104 PRO A O 1
ATOM 859 N N . PRO A 1 105 ? -13.108 1.949 2.369 1.00 88.62 105 PRO A N 1
ATOM 860 C CA . PRO A 1 105 ? -14.036 1.708 1.271 1.00 88.62 105 PRO A CA 1
ATOM 861 C C . PRO A 1 105 ? -13.957 0.271 0.740 1.00 88.62 105 PRO A C 1
ATOM 863 O O . PRO A 1 105 ? -12.914 -0.375 0.834 1.00 88.62 105 PRO A O 1
ATOM 866 N N . ASP A 1 106 ? -15.040 -0.228 0.139 1.00 87.06 106 ASP A N 1
ATOM 867 C CA . ASP A 1 106 ? -15.133 -1.632 -0.296 1.00 87.06 106 ASP A CA 1
ATOM 868 C C . ASP A 1 106 ? -14.037 -2.041 -1.287 1.00 87.06 106 ASP A C 1
ATOM 870 O O . ASP A 1 106 ? -13.543 -3.165 -1.231 1.00 87.06 106 ASP A O 1
ATOM 874 N N . TYR A 1 107 ? -13.587 -1.115 -2.134 1.00 86.06 107 TYR A N 1
ATOM 875 C CA . TYR A 1 107 ? -12.510 -1.351 -3.098 1.00 86.06 107 TYR A CA 1
ATOM 876 C C . TYR A 1 107 ? -11.125 -1.540 -2.449 1.00 86.06 107 TYR A C 1
ATOM 878 O O . TYR A 1 107 ? -10.242 -2.151 -3.051 1.00 86.06 107 TYR A O 1
ATOM 886 N N . HIS A 1 108 ? -10.950 -1.099 -1.199 1.00 87.56 108 HIS A N 1
ATOM 887 C CA . HIS A 1 108 ? -9.733 -1.305 -0.406 1.00 87.56 108 HIS A CA 1
ATOM 888 C C . HIS A 1 108 ? -9.822 -2.508 0.535 1.00 87.56 108 HIS A C 1
ATOM 890 O O . HIS A 1 108 ? -8.843 -2.839 1.199 1.00 87.56 108 HIS A O 1
ATOM 896 N N . LYS A 1 109 ? -10.956 -3.221 0.584 1.00 85.06 109 LYS A N 1
ATOM 897 C CA . LYS A 1 109 ? -11.118 -4.454 1.380 1.00 85.06 109 LYS A CA 1
ATOM 898 C C . LYS A 1 109 ? -10.491 -5.668 0.685 1.00 85.06 109 LYS A C 1
ATOM 900 O O . LYS A 1 109 ? -11.123 -6.709 0.520 1.00 85.06 109 LYS A O 1
ATOM 905 N N . ASN A 1 110 ? -9.237 -5.528 0.278 1.00 89.88 110 ASN A N 1
ATOM 906 C CA . ASN A 1 110 ? -8.461 -6.554 -0.406 1.00 89.88 110 ASN A CA 1
ATOM 907 C C . ASN A 1 110 ? -7.443 -7.221 0.538 1.00 89.88 110 ASN A C 1
ATOM 909 O O . ASN A 1 110 ? -7.282 -6.839 1.702 1.00 89.88 110 ASN A O 1
ATOM 913 N N . ASP A 1 111 ? -6.769 -8.258 0.045 1.00 89.19 111 ASP A N 1
ATOM 914 C CA . ASP A 1 111 ? -5.811 -9.017 0.852 1.00 89.19 111 ASP A CA 1
ATOM 915 C C . ASP A 1 111 ? -4.535 -8.220 1.156 1.00 89.19 111 ASP A C 1
ATOM 917 O O . ASP A 1 111 ? -3.954 -8.392 2.228 1.00 89.19 111 ASP A O 1
ATOM 921 N N . ILE A 1 112 ? -4.148 -7.274 0.292 1.00 90.94 112 ILE A N 1
ATOM 922 C CA . ILE A 1 112 ? -3.025 -6.362 0.556 1.00 90.94 112 ILE A CA 1
ATOM 923 C C . ILE A 1 112 ? -3.300 -5.487 1.776 1.00 90.94 112 ILE A C 1
ATOM 925 O O . ILE A 1 112 ? -2.448 -5.385 2.659 1.00 90.94 112 ILE A O 1
ATOM 929 N N . PHE A 1 113 ? -4.504 -4.928 1.890 1.00 89.94 113 PHE A N 1
ATOM 930 C CA . PHE A 1 113 ? -4.889 -4.145 3.059 1.00 89.94 113 PHE A CA 1
ATOM 931 C C . PHE A 1 113 ? -4.836 -4.979 4.348 1.00 89.94 113 PHE A C 1
ATOM 933 O O . PHE A 1 113 ? -4.272 -4.540 5.351 1.00 89.94 113 PHE A O 1
ATOM 940 N N . LYS A 1 114 ? -5.331 -6.225 4.319 1.00 90.25 114 LYS A N 1
ATOM 941 C CA . LYS A 1 114 ? -5.239 -7.139 5.475 1.00 90.25 114 LYS A CA 1
ATOM 942 C C . LYS A 1 114 ? -3.788 -7.425 5.866 1.00 90.25 114 LYS A C 1
ATOM 944 O O . LYS A 1 114 ? -3.471 -7.430 7.056 1.00 90.25 114 LYS A O 1
ATOM 949 N N . ARG A 1 115 ? -2.904 -7.642 4.884 1.00 90.69 115 ARG A N 1
ATOM 950 C CA . ARG A 1 115 ? -1.467 -7.865 5.114 1.00 90.69 115 ARG A CA 1
ATOM 951 C C . ARG A 1 115 ? -0.812 -6.656 5.781 1.00 90.69 115 ARG A C 1
ATOM 953 O O . ARG A 1 115 ? -0.045 -6.848 6.718 1.00 90.69 115 ARG A O 1
ATOM 960 N N . ILE A 1 116 ? -1.163 -5.437 5.372 1.00 90.12 116 ILE A N 1
ATOM 961 C CA . ILE A 1 116 ? -0.663 -4.196 5.986 1.00 90.12 116 ILE A CA 1
ATOM 962 C C . ILE A 1 116 ? -1.132 -4.06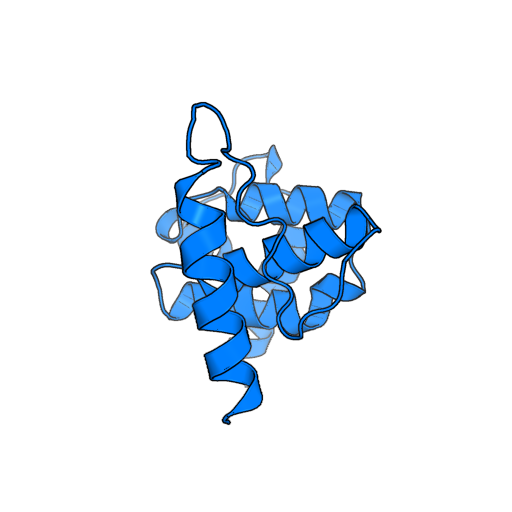8 7.442 1.00 90.12 116 ILE A C 1
ATOM 964 O O . ILE A 1 116 ? -0.324 -3.787 8.327 1.00 90.12 116 ILE A O 1
ATOM 968 N N . CYS A 1 117 ? -2.412 -4.327 7.721 1.00 89.19 117 CYS A N 1
ATOM 969 C CA . CYS A 1 117 ? -2.930 -4.313 9.092 1.00 89.19 117 CYS A CA 1
ATOM 970 C C . CYS A 1 117 ? -2.228 -5.350 9.983 1.00 89.19 117 CYS A C 1
ATOM 972 O O . CYS A 1 117 ? -1.880 -5.052 11.125 1.00 89.19 117 CYS A O 1
ATOM 974 N N . ASN A 1 118 ? -1.971 -6.551 9.456 1.00 88.75 118 ASN A N 1
ATOM 975 C CA . ASN A 1 118 ? -1.216 -7.575 10.176 1.00 88.75 118 ASN A CA 1
ATOM 976 C C . ASN A 1 118 ? 0.238 -7.143 10.427 1.00 88.75 118 ASN A C 1
ATOM 978 O O . ASN A 1 118 ? 0.757 -7.319 11.525 1.00 88.75 118 ASN A O 1
ATOM 982 N N . PHE A 1 119 ? 0.875 -6.516 9.436 1.00 87.69 119 PHE A N 1
ATOM 983 C CA . PHE A 1 119 ? 2.242 -6.014 9.548 1.00 87.69 119 PHE A CA 1
ATOM 984 C C . PHE A 1 119 ? 2.392 -4.970 10.665 1.00 87.69 119 PHE A C 1
ATOM 986 O O . PHE A 1 119 ? 3.311 -5.063 11.477 1.00 87.69 119 PHE A O 1
ATOM 993 N N . LYS A 1 120 ? 1.437 -4.036 10.788 1.00 85.69 120 LYS A N 1
ATOM 994 C CA . LYS A 1 120 ? 1.398 -3.082 11.911 1.00 85.69 120 LYS A CA 1
ATOM 995 C C . LYS A 1 120 ? 1.342 -3.790 13.270 1.00 85.69 120 LYS A C 1
ATOM 997 O O . LYS A 1 120 ? 2.050 -3.388 14.188 1.00 85.69 120 LYS A O 1
ATOM 1002 N N . ASN A 1 121 ? 0.511 -4.825 13.410 1.00 82.25 121 ASN A N 1
ATOM 1003 C CA . ASN A 1 121 ? 0.404 -5.568 14.670 1.00 82.25 121 ASN A CA 1
ATOM 1004 C C . ASN A 1 121 ? 1.721 -6.258 15.042 1.00 82.25 121 ASN A C 1
ATOM 1006 O O . ASN A 1 121 ? 2.061 -6.317 16.218 1.00 82.25 121 ASN A O 1
ATOM 1010 N N . ILE A 1 122 ? 2.474 -6.754 14.058 1.00 80.00 122 ILE A N 1
ATOM 1011 C CA . ILE A 1 122 ? 3.798 -7.343 14.292 1.00 80.00 122 ILE A CA 1
ATOM 1012 C C . ILE A 1 122 ? 4.783 -6.267 14.768 1.00 80.00 122 ILE A C 1
ATOM 1014 O O . ILE A 1 122 ? 5.481 -6.483 15.752 1.00 80.00 122 ILE A O 1
ATOM 1018 N N . LEU A 1 123 ? 4.794 -5.093 14.127 1.00 75.75 123 LEU A N 1
ATOM 1019 C CA . LEU A 1 123 ? 5.688 -3.987 14.489 1.00 75.75 123 LEU A CA 1
ATOM 1020 C C . LEU A 1 123 ? 5.442 -3.406 15.890 1.00 75.75 123 LEU A C 1
ATOM 1022 O O . LEU A 1 123 ? 6.378 -2.896 16.492 1.00 75.75 123 LEU A O 1
ATOM 1026 N N . LEU A 1 124 ? 4.203 -3.431 16.391 1.00 70.31 124 LEU A N 1
ATOM 1027 C CA . LEU A 1 124 ? 3.846 -2.855 17.697 1.00 70.31 124 LEU A CA 1
ATOM 1028 C C . LEU A 1 124 ? 3.912 -3.853 18.864 1.00 70.31 124 LEU A C 1
ATOM 1030 O O . LEU A 1 124 ? 3.836 -3.434 20.016 1.00 70.31 124 LEU A O 1
ATOM 1034 N N . ASN A 1 125 ? 4.029 -5.152 18.579 1.00 65.69 125 ASN A N 1
ATOM 1035 C CA . ASN A 1 125 ? 4.104 -6.210 19.594 1.00 65.69 125 ASN A CA 1
ATOM 1036 C C . ASN A 1 125 ? 5.545 -6.683 19.883 1.00 65.69 125 ASN A C 1
ATOM 1038 O O . ASN A 1 125 ? 5.723 -7.650 20.627 1.00 65.69 125 ASN A O 1
ATOM 1042 N N . HIS A 1 126 ? 6.552 -6.020 19.308 1.00 50.72 126 HIS A N 1
ATOM 1043 C CA . HIS A 1 126 ? 7.984 -6.242 19.532 1.00 50.72 126 HIS A CA 1
ATOM 1044 C C . HIS A 1 126 ? 8.638 -4.995 20.128 1.00 50.72 126 HIS A C 1
ATOM 1046 O O . HIS A 1 126 ? 9.582 -5.178 20.930 1.00 50.72 126 HIS A O 1
#

Radius of gyration: 17.23 Å; chains: 1; bounding box: 48×33×43 Å

Sequence (126 aa):
MEKEFQVAFKYSTFFRSVADKNYRSFYILMPYEGVAMTDPEEILRQRLMYQSKRRGTKEADMIIGQFAIENIHSMTPEELRQFGSLLEESDPDLMSWISGIKTPPDYHKNDIFKRICNFKNILLNH

Foldseek 3Di:
DVVVVVVVVVVVVVVVPPPPDDPPPPQQPDDVPRDNDPDPLVSLLVVLLVLLCPAPDPVSNVLSNVCSVVPSVVDDPVLSVLSVVLSVDHPVVLVCCLVVVDPDDPSNPDVNSVVSSVSVVVVVVD

pLDDT: mean 72.17, std 19.94, range [34.0, 91.38]